Protein AF-A0A7C5J590-F1 (afdb_monomer)

Structure (mmCIF, N/CA/C/O backbone):
data_AF-A0A7C5J590-F1
#
_entry.id   AF-A0A7C5J590-F1
#
loop_
_atom_site.group_PDB
_atom_site.id
_atom_site.type_symbol
_atom_site.label_atom_id
_atom_site.label_alt_id
_atom_site.label_comp_id
_atom_site.label_asym_id
_atom_site.label_entity_id
_atom_site.label_seq_id
_atom_site.pdbx_PDB_ins_code
_atom_site.Cartn_x
_atom_site.Cartn_y
_atom_site.Cartn_z
_atom_site.occupancy
_atom_site.B_iso_or_equiv
_atom_site.auth_seq_id
_atom_site.auth_comp_id
_atom_site.auth_asym_id
_atom_site.auth_atom_id
_atom_site.pdbx_PDB_model_num
ATOM 1 N N . MET A 1 1 ? -5.260 -2.195 16.267 1.00 80.25 1 MET A N 1
ATOM 2 C CA . MET A 1 1 ? -5.792 -1.690 14.973 1.00 80.25 1 MET A CA 1
ATOM 3 C C . MET A 1 1 ? -4.941 -2.113 13.775 1.00 80.25 1 MET A C 1
ATOM 5 O O . MET A 1 1 ? -5.502 -2.700 12.863 1.00 80.25 1 MET A O 1
ATOM 9 N N . ARG A 1 2 ? -3.617 -1.871 13.772 1.00 82.44 2 ARG A N 1
ATOM 10 C CA . ARG A 1 2 ? -2.713 -2.306 12.684 1.00 82.44 2 ARG A CA 1
ATOM 11 C C . ARG A 1 2 ? -2.825 -3.801 12.370 1.00 82.44 2 ARG A C 1
ATOM 13 O O . ARG A 1 2 ? -2.952 -4.149 11.212 1.00 82.44 2 ARG A O 1
ATOM 20 N N . GLU A 1 3 ? -2.848 -4.657 13.389 1.00 85.62 3 GLU A N 1
ATOM 21 C CA . GLU A 1 3 ? -3.006 -6.112 13.222 1.00 85.62 3 GLU A CA 1
ATOM 22 C C . GLU A 1 3 ? -4.312 -6.490 12.511 1.00 85.62 3 GLU A C 1
ATOM 24 O O . GLU A 1 3 ? -4.309 -7.309 11.604 1.00 85.62 3 GLU A O 1
ATOM 29 N N . LEU A 1 4 ? -5.421 -5.837 12.872 1.00 85.69 4 LEU A N 1
ATOM 30 C CA . LEU A 1 4 ? -6.750 -6.123 12.323 1.00 85.69 4 LEU A CA 1
ATOM 31 C C . LEU A 1 4 ? -6.921 -5.638 10.878 1.00 85.69 4 LEU A C 1
ATOM 33 O O . LEU A 1 4 ? -7.776 -6.138 10.158 1.00 85.69 4 LEU A O 1
ATOM 37 N N . LEU A 1 5 ? -6.135 -4.638 10.469 1.00 88.56 5 LEU A N 1
ATOM 38 C CA . LEU A 1 5 ? -6.188 -4.029 9.138 1.00 88.56 5 LEU A CA 1
ATOM 39 C C . LEU A 1 5 ? -4.995 -4.422 8.253 1.00 88.56 5 LEU A C 1
ATOM 41 O O . LEU A 1 5 ? -4.990 -4.087 7.076 1.00 88.56 5 LEU A O 1
ATOM 45 N N . GLY A 1 6 ? -3.982 -5.104 8.788 1.00 83.69 6 GLY A N 1
ATOM 46 C CA . GLY A 1 6 ? -2.697 -5.352 8.123 1.00 83.69 6 GLY A CA 1
ATOM 47 C C . GLY A 1 6 ? -2.637 -6.612 7.259 1.00 83.69 6 GLY A C 1
ATOM 48 O O . GLY A 1 6 ? -1.554 -6.973 6.809 1.00 83.69 6 GLY A O 1
ATOM 49 N N . GLY A 1 7 ? -3.768 -7.296 7.065 1.00 87.25 7 GLY A N 1
ATOM 50 C CA . GLY A 1 7 ? -3.861 -8.494 6.234 1.00 87.25 7 GLY A CA 1
ATOM 51 C C . GLY A 1 7 ? -3.666 -8.222 4.741 1.00 87.25 7 GLY A C 1
ATOM 52 O O . GLY A 1 7 ? -3.559 -7.078 4.296 1.00 87.25 7 GLY A O 1
ATOM 53 N N . TYR A 1 8 ? -3.640 -9.299 3.955 1.00 88.31 8 TYR A N 1
ATOM 54 C CA . TYR A 1 8 ? -3.534 -9.199 2.502 1.00 88.31 8 TYR A CA 1
ATOM 55 C C . TYR A 1 8 ? -4.839 -8.714 1.868 1.00 88.31 8 TYR A C 1
ATOM 57 O O . TYR A 1 8 ? -4.806 -7.838 1.004 1.00 88.31 8 TYR A O 1
ATOM 65 N N . ASP A 1 9 ? -5.974 -9.216 2.355 1.00 92.00 9 ASP A N 1
ATOM 66 C CA . ASP A 1 9 ? -7.315 -8.876 1.882 1.00 92.00 9 ASP A CA 1
ATOM 67 C C . ASP A 1 9 ? -8.031 -7.907 2.814 1.00 92.00 9 ASP A C 1
ATOM 69 O O . ASP A 1 9 ? -7.739 -7.820 4.012 1.00 92.00 9 ASP A O 1
ATOM 73 N N . LYS A 1 10 ? -8.990 -7.172 2.246 1.00 92.94 10 LYS A N 1
ATOM 74 C CA . LYS A 1 10 ? -9.766 -6.185 2.988 1.00 92.94 10 LYS A CA 1
ATOM 75 C C . LYS A 1 10 ? -10.651 -6.887 4.024 1.00 92.94 10 LYS A C 1
ATOM 77 O O . LYS A 1 10 ? -11.521 -7.673 3.648 1.00 92.94 10 LYS A O 1
ATOM 82 N N . PRO A 1 11 ? -10.492 -6.582 5.322 1.00 93.12 11 PRO A N 1
ATOM 83 C CA . PRO A 1 11 ? -11.306 -7.194 6.354 1.00 93.12 11 PRO A CA 1
ATOM 84 C C . PRO A 1 11 ? -12.720 -6.611 6.348 1.00 93.12 11 PRO A C 1
ATOM 86 O O . PRO A 1 11 ? -12.970 -5.485 5.903 1.00 93.12 11 PRO A O 1
ATOM 89 N N . ASN A 1 12 ? -13.656 -7.344 6.947 1.00 93.19 12 ASN A N 1
ATOM 90 C CA . ASN A 1 12 ? -14.964 -6.791 7.263 1.00 93.19 12 ASN A CA 1
ATOM 91 C C . ASN A 1 12 ? -14.814 -5.703 8.342 1.00 93.19 12 ASN A C 1
ATOM 93 O O . ASN A 1 12 ? -14.593 -5.997 9.516 1.00 93.19 12 ASN A O 1
ATOM 97 N N . ILE A 1 13 ? -14.979 -4.437 7.953 1.00 92.44 13 ILE A N 1
ATOM 98 C CA . ILE A 1 13 ? -14.791 -3.286 8.849 1.00 92.44 13 ILE A CA 1
ATOM 99 C C . ILE A 1 13 ? -15.741 -3.323 10.055 1.00 92.44 13 ILE A C 1
ATOM 101 O O . ILE A 1 13 ? -15.362 -2.890 11.140 1.00 92.44 13 ILE A O 1
ATOM 105 N N . ALA A 1 14 ? -16.954 -3.871 9.913 1.00 92.12 14 ALA A N 1
ATOM 106 C CA . ALA A 1 14 ? -17.861 -4.024 11.050 1.00 92.12 14 ALA A CA 1
ATOM 107 C C . ALA A 1 14 ? -17.316 -5.030 12.076 1.00 92.12 14 ALA A C 1
ATOM 109 O O . ALA A 1 14 ? -17.423 -4.795 13.277 1.00 92.12 14 ALA A O 1
ATOM 110 N N . ALA A 1 15 ? -16.686 -6.117 11.620 1.00 93.19 15 ALA A N 1
ATOM 111 C CA . ALA A 1 15 ? -16.010 -7.058 12.509 1.00 93.19 15 ALA A CA 1
ATOM 112 C C . ALA A 1 15 ? -14.790 -6.418 13.190 1.00 93.19 15 ALA A C 1
ATOM 114 O O . ALA A 1 15 ? -14.622 -6.586 14.393 1.00 93.19 15 ALA A O 1
ATOM 115 N N . VAL A 1 16 ? -14.003 -5.619 12.458 1.00 93.81 16 VAL A N 1
ATOM 116 C CA . VAL A 1 16 ? -12.863 -4.875 13.026 1.00 93.81 16 VAL A CA 1
ATOM 117 C C . VAL A 1 16 ? -13.313 -3.925 14.136 1.00 93.81 16 VAL A C 1
ATOM 119 O O . VAL A 1 16 ? -12.680 -3.875 15.185 1.00 93.81 16 VAL A O 1
ATOM 122 N N . VAL A 1 17 ? -14.400 -3.179 13.927 1.00 93.81 17 VAL A N 1
ATOM 123 C CA . VAL A 1 17 ? -14.930 -2.259 14.945 1.00 93.81 17 VAL A CA 1
ATOM 124 C C . VAL A 1 17 ? -15.400 -3.017 16.183 1.00 93.81 17 VAL A C 1
ATOM 126 O O . VAL A 1 17 ? -14.991 -2.649 17.277 1.00 93.81 17 VAL A O 1
ATOM 129 N N . ARG A 1 18 ? -16.156 -4.111 16.022 1.00 93.50 18 ARG A N 1
ATOM 130 C CA . ARG A 1 18 ? -16.593 -4.947 17.157 1.00 93.50 18 ARG A CA 1
ATOM 131 C C . ARG A 1 18 ? -15.422 -5.522 17.953 1.00 93.50 18 ARG A C 1
ATOM 133 O O . ARG A 1 18 ? -15.457 -5.546 19.177 1.00 93.50 18 ARG A O 1
ATOM 140 N N . GLU A 1 19 ? -14.367 -5.951 17.269 1.00 93.75 19 GLU A N 1
ATOM 141 C CA . GLU A 1 19 ? -13.155 -6.447 17.925 1.00 93.75 19 GLU A CA 1
ATOM 142 C C 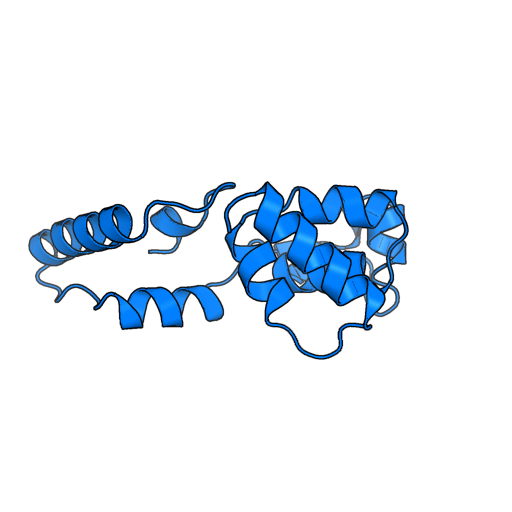. GLU A 1 19 ? -12.430 -5.331 18.695 1.00 93.75 19 GLU A C 1
ATOM 144 O O . GLU A 1 19 ? -11.966 -5.537 19.815 1.00 93.75 19 GLU A O 1
ATOM 149 N N . LEU A 1 20 ? -12.365 -4.119 18.135 1.00 93.62 20 LEU A N 1
ATOM 150 C CA . LEU A 1 20 ? -11.808 -2.955 18.830 1.00 93.62 20 LEU A CA 1
ATOM 151 C C . LEU A 1 20 ? -12.664 -2.533 20.030 1.00 93.62 20 LEU A C 1
ATOM 153 O O . LEU A 1 20 ? -12.105 -2.120 21.043 1.00 93.62 20 LEU A O 1
ATOM 157 N N . GLU A 1 21 ? -13.988 -2.653 19.936 1.00 93.88 21 GLU A N 1
ATOM 158 C CA . GLU A 1 21 ? -14.911 -2.446 21.055 1.00 93.88 21 GLU A CA 1
ATOM 159 C C . GLU A 1 21 ? -14.661 -3.449 22.177 1.00 93.88 21 GLU A C 1
ATOM 161 O O . GLU A 1 21 ? -14.512 -3.052 23.333 1.00 93.88 21 GLU A O 1
ATOM 166 N N . HIS A 1 22 ? -14.529 -4.731 21.836 1.00 93.56 22 HIS A N 1
ATOM 167 C CA . HIS A 1 22 ? -14.243 -5.778 22.808 1.00 93.56 22 HIS A CA 1
ATOM 168 C C . HIS A 1 22 ? -12.888 -5.572 23.507 1.00 93.56 22 HIS A C 1
ATOM 170 O O . HIS A 1 22 ? -12.811 -5.644 24.735 1.00 93.56 22 HIS A O 1
ATOM 176 N N . ARG A 1 23 ? -11.823 -5.258 22.754 1.00 93.88 23 ARG A N 1
ATOM 177 C CA . ARG A 1 23 ? -10.498 -4.954 23.329 1.00 93.88 23 ARG A CA 1
ATOM 178 C C . ARG A 1 23 ? -10.524 -3.696 24.195 1.00 93.88 23 ARG A C 1
ATOM 180 O O . ARG A 1 23 ? -10.019 -3.720 25.312 1.00 93.88 23 ARG A O 1
ATOM 187 N N . GLY A 1 24 ? -11.169 -2.632 23.715 1.00 92.94 24 GLY A N 1
ATOM 188 C CA . GLY A 1 24 ? -11.315 -1.383 24.462 1.00 92.94 24 GLY A CA 1
ATOM 189 C C . GLY A 1 24 ? -12.023 -1.591 25.800 1.00 92.94 24 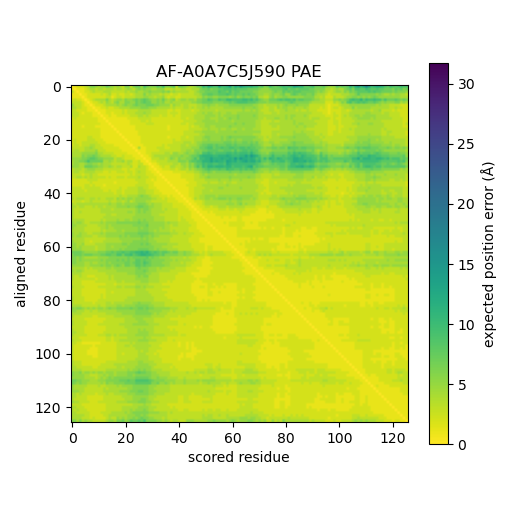GLY A C 1
ATOM 190 O O . GLY A 1 24 ? -11.534 -1.125 26.825 1.00 92.94 24 GLY A O 1
ATOM 191 N N . ALA A 1 25 ? -13.106 -2.375 25.825 1.00 93.50 25 ALA A N 1
ATOM 192 C CA . ALA A 1 25 ? -13.820 -2.700 27.059 1.00 93.50 25 ALA A CA 1
ATOM 193 C C . ALA A 1 25 ? -12.939 -3.436 28.086 1.00 93.50 25 ALA A C 1
ATOM 195 O O . ALA A 1 25 ? -13.030 -3.151 29.278 1.00 93.50 25 ALA A O 1
ATOM 196 N N . ARG A 1 26 ? -12.057 -4.342 27.637 1.00 92.88 26 ARG A N 1
ATOM 197 C CA . ARG A 1 26 ? -11.115 -5.064 28.515 1.00 92.88 26 ARG A CA 1
ATOM 198 C C . ARG A 1 26 ? -10.026 -4.166 29.100 1.00 92.88 26 ARG A C 1
ATOM 200 O O . ARG A 1 26 ? -9.549 -4.437 30.195 1.00 92.88 26 ARG A O 1
ATOM 207 N N . GLU A 1 27 ? -9.636 -3.126 28.373 1.00 92.38 27 GLU A N 1
ATOM 208 C CA . GLU A 1 27 ? -8.563 -2.200 28.755 1.00 92.38 27 GLU A CA 1
ATOM 209 C C . GLU A 1 27 ? -9.093 -0.899 29.392 1.00 92.38 27 GLU A C 1
ATOM 211 O O . GLU A 1 27 ? -8.309 -0.029 29.761 1.00 92.38 27 GLU A O 1
ATOM 216 N N . GLY A 1 28 ? -10.417 -0.744 29.531 1.00 92.88 28 GLY A N 1
ATOM 217 C CA . GLY A 1 28 ? -11.044 0.480 30.047 1.00 92.88 28 GLY A CA 1
ATOM 218 C C . GLY A 1 28 ? -10.962 1.676 29.087 1.00 92.88 28 GLY A C 1
ATOM 219 O O . GLY A 1 28 ? -11.114 2.823 29.507 1.00 92.88 28 GLY A O 1
ATOM 220 N N . ILE A 1 29 ? -10.719 1.429 27.798 1.00 93.25 29 ILE A N 1
ATOM 221 C CA . ILE A 1 29 ? -10.532 2.452 26.764 1.00 93.25 29 ILE A CA 1
ATOM 222 C C . ILE A 1 29 ? -11.778 2.529 25.877 1.00 93.25 29 ILE A C 1
ATOM 224 O O . ILE A 1 29 ? -12.316 1.520 25.417 1.00 93.25 29 ILE A O 1
ATOM 228 N N . ARG A 1 30 ? -12.226 3.752 25.568 1.00 90.31 30 ARG A N 1
ATOM 229 C CA . ARG A 1 30 ? -13.339 3.969 24.636 1.00 90.31 30 ARG A CA 1
ATOM 230 C C . ARG A 1 30 ? -12.962 3.512 23.226 1.00 90.31 30 ARG A C 1
ATOM 232 O O . ARG A 1 30 ? -11.973 3.967 22.653 1.00 90.31 30 ARG A O 1
ATOM 239 N N . ALA A 1 31 ? -13.809 2.672 22.642 1.00 89.38 31 ALA A N 1
ATOM 240 C CA . ALA A 1 31 ? -13.632 2.185 21.284 1.00 89.38 31 ALA A CA 1
ATOM 241 C C . ALA A 1 31 ? -13.687 3.318 20.235 1.00 89.38 31 ALA A C 1
ATOM 243 O O . ALA A 1 31 ? -14.472 4.265 20.380 1.00 89.38 31 ALA A O 1
ATOM 244 N N . PRO A 1 32 ? -12.894 3.231 19.153 1.00 91.19 32 PRO A N 1
ATOM 245 C CA . PRO A 1 32 ? -12.949 4.193 18.062 1.00 91.19 32 PRO A CA 1
ATOM 246 C C . PRO A 1 32 ? -14.257 4.067 17.274 1.00 91.19 32 PRO A C 1
ATOM 248 O O . PRO A 1 32 ? -14.749 2.970 17.016 1.00 91.19 32 PRO A O 1
ATOM 251 N N . SER A 1 33 ? -14.781 5.200 16.803 1.00 91.31 33 SER A N 1
ATOM 252 C CA . SER A 1 33 ? -15.920 5.193 15.880 1.00 91.31 33 SER A CA 1
ATOM 253 C C . SER A 1 33 ? -15.542 4.562 14.531 1.00 91.31 33 SER A C 1
ATOM 255 O O . SER A 1 33 ? -14.374 4.565 14.131 1.00 91.31 33 SER A O 1
ATOM 257 N N . ARG A 1 34 ? -16.540 4.117 13.753 1.00 92.56 34 ARG A N 1
ATOM 258 C CA . ARG A 1 34 ? -16.331 3.693 12.352 1.00 92.56 34 ARG A CA 1
ATOM 259 C C . ARG A 1 34 ? -15.574 4.749 11.537 1.00 92.56 34 ARG A C 1
ATOM 261 O O . ARG A 1 34 ? -14.665 4.404 10.789 1.00 92.56 34 ARG A O 1
ATOM 268 N N . GLY A 1 35 ? -15.920 6.028 11.701 1.00 93.00 35 GLY A N 1
ATOM 269 C CA . GLY A 1 35 ? -15.241 7.137 11.024 1.00 93.00 35 GLY A CA 1
ATOM 270 C C . GLY A 1 35 ? -13.762 7.235 11.404 1.00 93.00 35 GLY A C 1
ATOM 271 O O . GLY A 1 35 ? -12.913 7.413 10.534 1.00 93.00 35 GLY A O 1
ATOM 272 N N . THR A 1 36 ? -13.439 7.022 12.680 1.00 93.12 36 THR A N 1
ATOM 273 C CA . THR A 1 36 ? -12.057 6.978 13.177 1.00 93.12 36 THR A CA 1
ATOM 274 C C . THR A 1 36 ? -11.270 5.833 12.540 1.00 93.12 36 THR A C 1
ATOM 276 O O . THR A 1 36 ? -10.126 6.038 12.139 1.00 93.12 36 THR A O 1
ATOM 279 N N . VAL A 1 37 ? -11.876 4.651 12.375 1.00 93.12 37 VAL A N 1
ATOM 280 C CA . VAL A 1 37 ? -11.235 3.521 11.677 1.00 93.12 37 VAL A CA 1
ATOM 281 C C . VAL A 1 37 ? -10.942 3.872 10.216 1.00 93.12 37 VAL A C 1
ATOM 283 O O . VAL A 1 37 ? -9.815 3.679 9.762 1.00 93.12 37 VAL A O 1
ATOM 286 N N . TYR A 1 38 ? -11.899 4.463 9.494 1.00 91.62 38 TYR A N 1
ATOM 287 C CA . TYR A 1 38 ? -11.677 4.907 8.112 1.00 91.62 38 TYR A CA 1
ATOM 288 C C . TYR A 1 38 ? -10.592 5.982 7.992 1.00 91.62 38 TYR A C 1
ATOM 290 O O . TYR A 1 38 ? -9.774 5.938 7.075 1.00 91.62 38 TYR A O 1
ATOM 298 N N . GLN A 1 39 ? -10.544 6.940 8.919 1.00 91.38 39 GLN A N 1
ATOM 299 C CA . GLN A 1 39 ? -9.472 7.937 8.944 1.00 91.38 39 GLN A CA 1
ATOM 300 C C . GLN A 1 39 ? -8.111 7.295 9.223 1.00 91.38 39 GLN A C 1
ATOM 302 O O . GLN A 1 39 ? -7.122 7.652 8.581 1.00 91.38 39 GLN A O 1
ATOM 307 N N . ALA A 1 40 ? -8.061 6.332 10.146 1.00 91.94 40 ALA A N 1
ATOM 308 C CA . ALA A 1 40 ? -6.842 5.608 10.471 1.00 91.94 40 ALA A CA 1
ATOM 309 C C . ALA A 1 40 ? -6.328 4.799 9.276 1.00 91.94 40 ALA A C 1
ATOM 311 O O . ALA A 1 40 ? -5.127 4.799 9.029 1.00 91.94 40 ALA A O 1
ATOM 312 N N . MET A 1 41 ? -7.205 4.191 8.472 1.00 92.88 41 MET A N 1
ATOM 313 C CA . MET A 1 41 ? -6.801 3.466 7.258 1.00 92.88 41 MET A CA 1
ATOM 314 C C . MET A 1 41 ? -5.960 4.31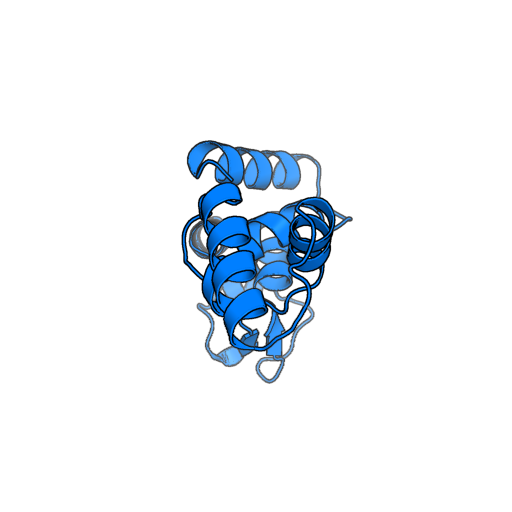6 6.293 1.00 92.88 41 MET A C 1
ATOM 316 O O . MET A 1 41 ? -5.057 3.788 5.656 1.00 92.88 41 MET A O 1
ATOM 320 N N . ASN A 1 42 ? -6.190 5.629 6.219 1.00 90.19 42 ASN A N 1
ATOM 321 C CA . ASN A 1 42 ? -5.405 6.523 5.358 1.00 90.19 42 ASN A CA 1
ATOM 322 C C . ASN A 1 42 ? -4.032 6.899 5.939 1.00 90.19 42 ASN A C 1
ATOM 324 O O . ASN A 1 42 ? -3.201 7.446 5.223 1.00 90.19 42 ASN A O 1
ATOM 328 N N . LYS A 1 43 ? -3.811 6.665 7.237 1.00 89.50 43 LYS A N 1
ATOM 329 C CA . LYS A 1 43 ? -2.622 7.122 7.978 1.00 89.50 43 LYS A CA 1
ATOM 330 C C . LYS A 1 43 ? -1.786 5.983 8.549 1.00 89.50 43 LYS A C 1
ATOM 332 O O . LYS A 1 43 ? -0.642 6.201 8.932 1.00 89.50 43 LYS A O 1
ATOM 337 N N . LEU A 1 44 ? -2.359 4.786 8.661 1.00 92.06 44 LEU A N 1
ATOM 338 C CA . LEU A 1 44 ? -1.671 3.638 9.227 1.00 92.06 44 LEU A CA 1
ATOM 339 C C . LEU A 1 44 ? -0.456 3.284 8.364 1.00 92.06 44 LEU A C 1
ATOM 341 O O . LEU A 1 44 ? -0.591 3.181 7.142 1.00 92.06 44 LEU A O 1
ATOM 345 N N . PRO A 1 45 ? 0.715 3.070 8.984 1.00 90.19 45 PRO A N 1
ATOM 346 C CA . PRO A 1 45 ? 1.912 2.719 8.245 1.00 90.19 45 PRO A CA 1
ATOM 347 C C . PRO A 1 45 ? 1.709 1.367 7.561 1.00 90.19 45 PRO A C 1
ATOM 349 O O . PRO A 1 45 ? 1.362 0.370 8.203 1.00 90.19 45 PRO A O 1
ATOM 352 N N . THR A 1 46 ? 1.945 1.341 6.255 1.00 92.31 46 THR A N 1
ATOM 353 C CA . THR A 1 46 ? 2.060 0.101 5.488 1.00 92.31 46 THR A CA 1
ATOM 354 C C . THR A 1 46 ? 3.441 -0.513 5.698 1.00 92.31 46 THR A C 1
ATOM 356 O O . THR A 1 46 ? 4.337 0.111 6.280 1.00 92.31 46 THR A O 1
ATOM 359 N N . ARG A 1 47 ? 3.618 -1.773 5.288 1.00 92.88 47 ARG A N 1
ATOM 360 C CA . ARG A 1 47 ? 4.939 -2.407 5.333 1.00 92.88 47 ARG A CA 1
ATOM 361 C C . ARG A 1 47 ? 5.911 -1.582 4.486 1.00 92.88 47 ARG A C 1
ATOM 363 O O . ARG A 1 47 ? 5.517 -0.955 3.506 1.00 92.88 47 ARG A O 1
ATOM 370 N N . GLN A 1 48 ? 7.169 -1.548 4.901 1.00 96.06 48 GLN A N 1
ATOM 371 C CA . GLN A 1 48 ? 8.224 -0.908 4.129 1.00 96.06 48 GLN A CA 1
ATOM 372 C C . GLN A 1 48 ? 9.078 -1.963 3.438 1.00 96.06 48 GLN A C 1
ATOM 374 O O . GLN A 1 48 ? 9.285 -3.051 3.982 1.00 96.06 48 GLN A O 1
ATOM 379 N N . HIS A 1 49 ? 9.568 -1.618 2.253 1.00 96.75 49 HIS A N 1
ATOM 380 C CA . HIS A 1 49 ? 10.478 -2.439 1.467 1.00 96.75 49 HIS A CA 1
ATOM 381 C C . HIS A 1 49 ? 11.750 -1.658 1.196 1.00 96.75 49 HIS A C 1
ATOM 383 O O . HIS A 1 49 ? 11.701 -0.486 0.814 1.00 96.75 49 HIS A O 1
ATOM 389 N N . ARG A 1 50 ? 12.892 -2.319 1.364 1.00 97.88 50 ARG A N 1
ATOM 390 C CA . ARG A 1 50 ? 14.164 -1.779 0.904 1.00 97.88 50 ARG A CA 1
ATOM 391 C C . ARG A 1 50 ? 14.237 -1.936 -0.608 1.00 97.88 50 ARG A C 1
ATOM 393 O O . ARG A 1 50 ? 14.012 -3.028 -1.122 1.00 97.88 50 ARG A O 1
ATOM 400 N N . VAL A 1 51 ? 14.584 -0.866 -1.320 1.00 97.50 51 VAL A N 1
ATOM 401 C CA . VAL A 1 51 ? 14.581 -0.880 -2.791 1.00 97.50 51 VAL A CA 1
ATOM 402 C C . VAL A 1 51 ? 15.533 -1.930 -3.357 1.00 97.50 51 VAL A C 1
ATOM 404 O O . VAL A 1 51 ? 15.171 -2.617 -4.306 1.00 97.50 51 VAL A O 1
ATOM 407 N N . GLY A 1 52 ? 16.716 -2.104 -2.762 1.00 97.19 52 GLY A N 1
ATOM 408 C CA . GLY A 1 52 ? 17.694 -3.106 -3.197 1.00 97.19 52 GLY A CA 1
ATOM 409 C C . GLY A 1 52 ? 17.144 -4.536 -3.259 1.00 97.19 52 GLY A C 1
ATOM 410 O O . GLY A 1 52 ? 17.509 -5.276 -4.173 1.00 97.19 52 GLY A O 1
ATOM 411 N N . ASP A 1 53 ? 16.203 -4.873 -2.374 1.00 97.81 53 ASP A N 1
ATOM 412 C CA . ASP A 1 53 ? 15.656 -6.226 -2.211 1.00 97.81 53 ASP A CA 1
ATOM 413 C C . ASP A 1 53 ? 14.484 -6.510 -3.170 1.00 97.81 53 ASP A C 1
ATOM 415 O O . ASP A 1 53 ? 13.973 -7.629 -3.236 1.00 97.81 53 ASP A O 1
ATOM 419 N N . LEU A 1 54 ? 14.039 -5.502 -3.927 1.00 97.75 54 LEU A N 1
ATOM 420 C CA . LEU A 1 54 ? 12.910 -5.623 -4.845 1.00 97.75 54 LEU A CA 1
ATOM 421 C C . LEU A 1 54 ? 13.314 -6.268 -6.182 1.00 97.75 54 LEU A C 1
ATOM 423 O O . LEU A 1 54 ? 14.472 -6.170 -6.609 1.00 97.75 54 LEU A O 1
ATOM 427 N N . PRO A 1 55 ? 12.359 -6.882 -6.906 1.00 97.75 55 PRO A N 1
ATOM 428 C CA . PRO A 1 55 ? 12.599 -7.363 -8.262 1.00 97.75 55 PRO A CA 1
ATOM 429 C C . PRO A 1 55 ? 13.112 -6.241 -9.184 1.00 97.75 55 PRO A C 1
ATOM 431 O O . PRO A 1 55 ? 12.665 -5.100 -9.037 1.00 97.75 55 PRO A O 1
ATOM 434 N N . PRO A 1 56 ? 13.979 -6.538 -10.174 1.00 97.31 56 PRO A N 1
ATOM 435 C CA . PRO A 1 56 ? 14.535 -5.524 -11.076 1.00 97.31 56 PRO A CA 1
ATOM 436 C C . PRO A 1 56 ? 13.472 -4.603 -11.690 1.00 97.31 56 PRO A C 1
ATOM 438 O O . PRO A 1 56 ? 13.560 -3.391 -11.547 1.00 97.31 56 PRO A O 1
ATOM 441 N N . ALA A 1 57 ? 12.390 -5.180 -12.223 1.00 97.19 57 ALA A N 1
ATOM 442 C CA . ALA A 1 57 ? 11.294 -4.426 -12.831 1.00 97.19 57 ALA A CA 1
ATOM 443 C C . ALA A 1 57 ? 10.620 -3.419 -11.876 1.00 97.19 57 ALA A C 1
ATOM 445 O O . ALA A 1 57 ? 10.157 -2.366 -12.308 1.00 97.19 57 ALA A O 1
ATOM 446 N N . VAL A 1 58 ? 10.556 -3.737 -10.579 1.00 97.81 58 VAL A N 1
ATOM 447 C CA . VAL A 1 58 ? 9.998 -2.846 -9.551 1.00 97.81 58 VAL A CA 1
ATOM 448 C C . VAL A 1 58 ? 10.989 -1.732 -9.221 1.00 97.81 58 VAL A C 1
ATOM 450 O O . VAL A 1 58 ? 10.583 -0.583 -9.062 1.00 97.81 58 VAL A O 1
ATOM 453 N N . ARG A 1 59 ? 12.289 -2.045 -9.158 1.00 97.50 59 ARG A N 1
ATOM 454 C CA . ARG A 1 59 ? 13.338 -1.037 -8.943 1.00 97.50 59 ARG A CA 1
ATOM 455 C C . ARG A 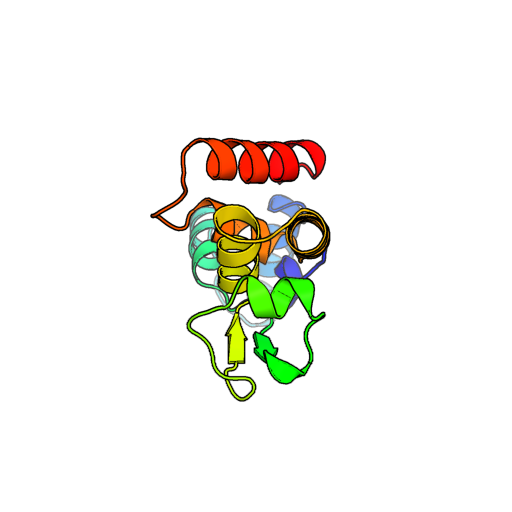1 59 ? 13.375 -0.012 -10.071 1.00 97.50 59 ARG A C 1
ATOM 457 O O . ARG A 1 59 ? 13.464 1.175 -9.783 1.00 97.50 59 ARG A O 1
ATOM 464 N N . ASP A 1 60 ? 13.213 -0.448 -11.318 1.00 96.88 60 ASP A N 1
ATOM 465 C CA . ASP A 1 60 ? 13.190 0.448 -12.483 1.00 96.88 60 ASP A CA 1
ATOM 466 C C . ASP A 1 60 ? 12.021 1.449 -12.419 1.00 96.88 60 ASP A C 1
ATOM 468 O O . ASP A 1 60 ? 12.155 2.607 -12.815 1.00 96.88 60 ASP A O 1
ATOM 472 N N . ALA A 1 61 ? 10.878 1.040 -11.851 1.00 96.81 61 ALA A N 1
ATOM 473 C CA . ALA A 1 61 ? 9.739 1.931 -11.616 1.00 96.81 61 ALA A CA 1
ATOM 474 C C . ALA A 1 61 ? 10.017 2.982 -10.521 1.00 96.81 61 ALA A C 1
ATOM 476 O O . ALA A 1 61 ? 9.366 4.027 -10.483 1.00 96.81 61 ALA A O 1
ATOM 477 N N . LEU A 1 62 ? 10.989 2.723 -9.642 1.00 96.88 62 LEU A N 1
ATOM 478 C CA . LEU A 1 62 ? 11.419 3.571 -8.529 1.00 96.88 62 LEU A CA 1
ATOM 479 C C . LEU A 1 62 ? 12.652 4.413 -8.906 1.00 96.88 62 LEU A C 1
ATOM 481 O O . LEU A 1 62 ? 13.564 4.580 -8.103 1.00 96.88 62 LEU A O 1
ATOM 485 N N . TYR A 1 63 ? 12.663 4.986 -10.112 1.00 90.38 63 TYR A N 1
ATOM 486 C CA . TYR A 1 63 ? 13.810 5.689 -10.709 1.00 90.38 63 TYR A CA 1
ATOM 487 C C . TYR A 1 63 ? 14.420 6.833 -9.868 1.00 90.38 63 TYR A C 1
ATOM 489 O O . TYR A 1 63 ? 15.573 7.196 -10.076 1.00 90.38 63 TYR A O 1
ATOM 497 N N . ASN A 1 64 ? 13.671 7.400 -8.916 1.00 93.56 64 ASN A N 1
ATOM 498 C CA . ASN A 1 64 ? 14.145 8.452 -8.005 1.00 93.56 64 ASN A CA 1
ATOM 499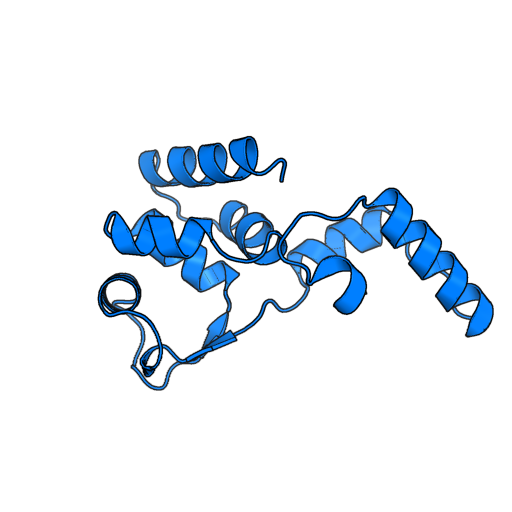 C C . ASN A 1 64 ? 14.723 7.924 -6.680 1.00 93.56 64 ASN A C 1
ATOM 501 O O . ASN A 1 64 ? 15.092 8.721 -5.817 1.00 93.56 64 ASN A O 1
ATOM 505 N N . PHE A 1 65 ? 14.751 6.609 -6.472 1.00 96.00 65 PHE A N 1
ATOM 506 C CA . PHE A 1 65 ? 15.158 6.003 -5.209 1.00 96.00 65 PHE A CA 1
ATOM 507 C C . PHE A 1 65 ? 16.501 5.301 -5.337 1.00 96.00 65 PHE A C 1
ATOM 509 O O . PHE A 1 65 ? 16.823 4.675 -6.345 1.00 96.00 65 PHE A O 1
ATOM 516 N N . THR A 1 66 ? 17.279 5.358 -4.262 1.00 96.69 66 THR A N 1
ATOM 517 C CA . THR A 1 66 ? 18.528 4.604 -4.157 1.00 96.69 66 THR A CA 1
ATOM 518 C C . THR A 1 66 ? 18.250 3.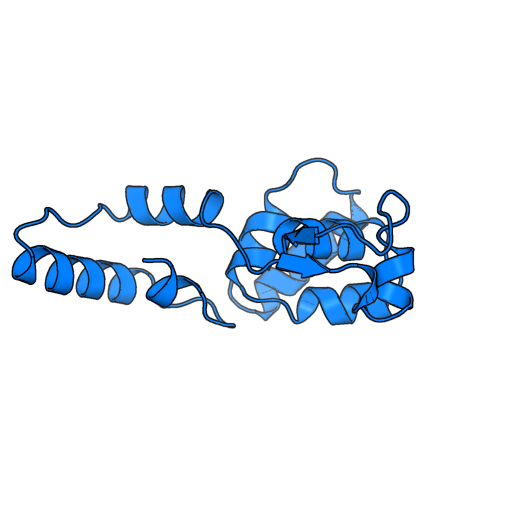179 -3.663 1.00 96.69 66 THR A C 1
ATOM 520 O O . THR A 1 66 ? 17.273 2.963 -2.942 1.00 96.69 66 THR A O 1
ATOM 523 N N . PRO A 1 67 ? 19.133 2.197 -3.925 1.00 95.88 67 PRO A N 1
ATOM 524 C CA . PRO A 1 67 ? 18.989 0.841 -3.380 1.00 95.88 67 PRO A CA 1
ATOM 525 C C . PRO A 1 67 ? 18.930 0.765 -1.842 1.00 95.88 67 PRO A C 1
ATOM 527 O O . PRO A 1 67 ? 18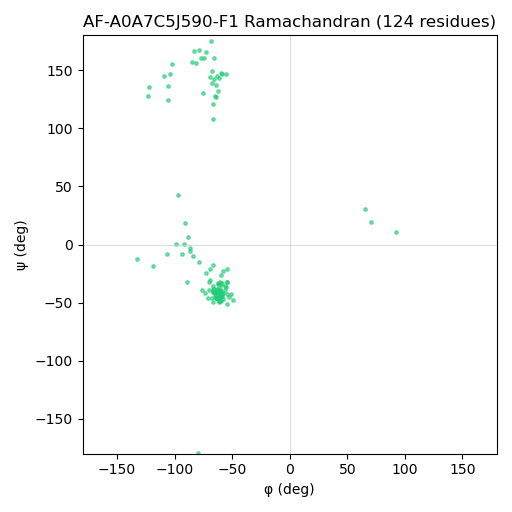.413 -0.204 -1.283 1.00 95.88 67 PRO A O 1
ATOM 530 N N . SER A 1 68 ? 19.458 1.771 -1.137 1.00 96.69 68 SER A N 1
ATOM 531 C CA . SER A 1 68 ? 19.381 1.886 0.326 1.00 96.69 68 SER A CA 1
ATOM 532 C C . SER A 1 68 ? 18.081 2.512 0.835 1.00 96.69 68 SER A C 1
ATOM 534 O O . SER A 1 68 ? 17.835 2.475 2.039 1.00 96.69 68 SER A O 1
ATOM 536 N N . SER A 1 69 ? 17.248 3.068 -0.047 1.00 97.38 69 SER A N 1
ATOM 537 C CA . SER A 1 69 ? 15.979 3.685 0.334 1.00 97.38 69 SER A CA 1
ATOM 538 C C . SER A 1 69 ? 15.002 2.648 0.889 1.00 97.38 69 SER A C 1
ATOM 540 O O . SER A 1 69 ? 14.914 1.523 0.390 1.00 97.38 69 SER A O 1
ATOM 542 N N . SER A 1 70 ? 14.236 3.057 1.900 1.00 97.44 70 SER A N 1
ATOM 543 C CA . SER A 1 70 ? 13.092 2.313 2.425 1.00 97.44 70 SER A CA 1
ATOM 544 C C . SER A 1 70 ? 11.808 2.991 1.961 1.00 97.44 70 SER A C 1
ATOM 546 O O . SER A 1 70 ? 11.636 4.193 2.167 1.00 97.44 70 SER A O 1
ATOM 548 N N . VAL A 1 71 ? 10.925 2.239 1.303 1.00 96.62 71 VAL A N 1
ATOM 549 C CA . VAL A 1 71 ? 9.723 2.774 0.649 1.00 96.62 71 VAL A CA 1
ATOM 550 C C . VAL A 1 71 ? 8.475 2.083 1.210 1.00 96.62 71 VAL A C 1
ATOM 552 O O . VAL A 1 71 ? 8.422 0.850 1.228 1.00 96.62 71 VAL A O 1
ATOM 555 N N . PRO A 1 72 ? 7.453 2.832 1.668 1.00 96.38 72 PRO A N 1
ATOM 556 C CA . PRO A 1 72 ? 6.162 2.263 2.050 1.00 96.38 72 PRO A CA 1
ATOM 557 C C . PRO A 1 72 ? 5.470 1.564 0.873 1.00 96.38 72 PRO A C 1
ATOM 559 O O . PRO A 1 72 ? 5.497 2.070 -0.250 1.00 96.38 72 PRO A O 1
ATOM 562 N N . GLU A 1 73 ? 4.773 0.454 1.122 1.00 96.44 73 GLU A N 1
ATOM 563 C CA . GLU A 1 73 ? 4.063 -0.296 0.073 1.00 96.44 73 GLU A CA 1
ATOM 564 C C . GLU A 1 73 ? 3.073 0.561 -0.717 1.00 96.44 73 GLU A C 1
ATOM 566 O O . GLU A 1 73 ? 2.955 0.379 -1.923 1.00 96.44 73 GLU A O 1
ATOM 571 N N . ALA A 1 74 ? 2.386 1.513 -0.077 1.00 97.00 74 ALA A N 1
ATOM 572 C CA . ALA A 1 74 ? 1.469 2.409 -0.784 1.00 97.00 74 ALA A CA 1
ATOM 573 C C . ALA A 1 74 ? 2.197 3.256 -1.845 1.00 97.00 74 ALA A C 1
ATOM 575 O O . ALA A 1 74 ? 1.729 3.399 -2.975 1.00 97.00 74 ALA A O 1
ATOM 576 N N . GLN A 1 75 ? 3.382 3.770 -1.504 1.00 97.06 75 GLN A N 1
ATOM 577 C CA . GLN A 1 75 ? 4.214 4.532 -2.431 1.00 97.06 75 GLN A CA 1
ATOM 578 C C . GLN A 1 75 ? 4.803 3.623 -3.513 1.00 97.06 75 GLN A C 1
ATOM 580 O O . GLN A 1 75 ? 4.819 3.999 -4.683 1.00 97.06 75 GLN A O 1
ATOM 585 N N . LEU A 1 76 ? 5.218 2.409 -3.150 1.00 97.69 76 LEU A N 1
ATOM 586 C CA . LEU A 1 76 ? 5.686 1.408 -4.104 1.00 97.69 76 LEU A CA 1
ATOM 587 C C . LEU A 1 76 ? 4.597 1.065 -5.131 1.00 97.69 76 LEU A C 1
ATOM 589 O O . LEU A 1 76 ? 4.859 1.122 -6.331 1.00 97.69 76 LEU A O 1
ATOM 593 N N . ALA A 1 77 ? 3.367 0.784 -4.685 1.00 98.06 77 ALA A N 1
ATOM 594 C CA . ALA A 1 77 ? 2.240 0.525 -5.580 1.00 98.06 77 ALA A CA 1
ATOM 595 C C . ALA A 1 77 ? 1.994 1.711 -6.517 1.00 98.06 77 ALA A C 1
ATOM 597 O O . ALA A 1 77 ? 1.875 1.517 -7.726 1.00 98.06 77 ALA A O 1
ATOM 598 N N . PHE A 1 78 ? 1.973 2.935 -5.980 1.00 98.25 78 PHE A N 1
ATOM 599 C CA . PHE A 1 78 ? 1.804 4.147 -6.780 1.00 98.25 78 PHE A CA 1
ATOM 600 C C . PHE A 1 78 ? 2.838 4.244 -7.913 1.00 98.25 78 PHE A C 1
ATOM 602 O O . PHE A 1 78 ? 2.459 4.418 -9.072 1.00 98.25 78 PHE A O 1
ATOM 609 N N . TYR A 1 79 ? 4.132 4.088 -7.611 1.00 98.25 79 TYR A N 1
ATOM 610 C CA . TYR A 1 79 ? 5.188 4.167 -8.628 1.00 98.25 79 TYR A CA 1
ATOM 611 C C . TYR A 1 79 ? 5.081 3.040 -9.661 1.00 98.25 79 TYR A C 1
ATOM 613 O O . TYR A 1 79 ? 5.154 3.307 -10.862 1.00 98.25 79 TYR A O 1
ATOM 621 N N . CYS A 1 80 ? 4.825 1.807 -9.225 1.00 98.31 80 CYS A N 1
ATOM 622 C CA . CYS A 1 80 ? 4.633 0.672 -10.125 1.00 98.31 80 CYS A CA 1
ATOM 623 C C . CYS A 1 80 ? 3.454 0.873 -11.086 1.00 98.31 80 CYS A C 1
ATOM 625 O O . CYS A 1 80 ? 3.605 0.632 -12.281 1.00 98.31 80 CYS A O 1
ATOM 627 N N . PHE A 1 81 ? 2.301 1.356 -10.610 1.00 98.31 81 PHE A N 1
ATOM 628 C CA . PHE A 1 81 ? 1.148 1.620 -11.479 1.00 98.31 81 PHE A CA 1
ATOM 629 C C . PHE A 1 81 ? 1.365 2.811 -12.424 1.00 98.31 81 PHE A C 1
ATOM 631 O O . PHE A 1 81 ? 0.814 2.832 -13.529 1.00 98.31 81 PHE A O 1
ATOM 638 N N . ASN A 1 82 ? 2.127 3.826 -12.006 1.00 97.62 82 ASN A N 1
ATOM 639 C CA . ASN A 1 82 ? 2.271 5.065 -12.775 1.00 97.62 82 ASN A CA 1
ATOM 640 C C . ASN A 1 82 ? 3.430 5.033 -13.788 1.00 97.62 82 ASN A C 1
ATOM 642 O O . ASN A 1 82 ? 3.339 5.660 -14.849 1.00 97.62 82 ASN A O 1
ATOM 646 N N . TYR A 1 83 ? 4.504 4.307 -13.467 1.00 97.00 83 TYR A N 1
ATOM 647 C CA . TYR A 1 83 ? 5.763 4.317 -14.222 1.00 97.00 83 TYR A CA 1
ATOM 648 C C . TYR A 1 83 ? 6.322 2.924 -14.533 1.00 97.00 83 TYR A C 1
ATOM 650 O O . TYR A 1 83 ? 7.241 2.814 -15.339 1.00 97.00 83 TYR A O 1
ATOM 658 N N . GLY A 1 84 ? 5.794 1.873 -13.905 1.00 96.88 84 GLY A N 1
ATOM 659 C CA . GLY A 1 84 ? 6.292 0.515 -14.071 1.00 96.88 84 GLY A CA 1
ATOM 660 C C . GLY A 1 84 ? 5.868 -0.148 -15.380 1.00 96.88 84 GLY A C 1
ATOM 661 O O . GLY A 1 84 ? 4.896 0.236 -16.032 1.00 96.88 84 GLY A O 1
ATOM 662 N N . ASN A 1 85 ? 6.607 -1.194 -15.743 1.00 96.94 85 ASN A N 1
ATOM 663 C CA . ASN A 1 85 ? 6.209 -2.129 -16.791 1.00 96.94 85 ASN A CA 1
ATOM 664 C C . ASN A 1 85 ? 5.174 -3.146 -16.260 1.00 96.94 85 ASN A C 1
ATOM 666 O O . ASN A 1 85 ? 4.801 -3.131 -15.086 1.00 96.94 85 ASN A O 1
ATOM 670 N N . LEU A 1 86 ? 4.728 -4.069 -17.117 1.00 97.31 86 LEU A N 1
ATOM 671 C CA . LEU A 1 86 ? 3.719 -5.069 -16.752 1.00 97.31 86 LEU A CA 1
ATOM 672 C C . LEU A 1 86 ? 4.116 -5.920 -15.532 1.00 97.31 86 LEU A C 1
ATOM 674 O O . LEU A 1 86 ? 3.271 -6.197 -14.685 1.00 97.31 86 LEU A O 1
ATOM 678 N N . ALA A 1 87 ? 5.390 -6.300 -15.405 1.00 98.06 87 ALA A N 1
ATOM 679 C CA . ALA A 1 87 ? 5.862 -7.091 -14.270 1.00 98.06 87 ALA A CA 1
ATOM 680 C C . ALA A 1 87 ? 5.792 -6.296 -12.954 1.00 98.06 87 ALA A C 1
ATOM 682 O O . ALA A 1 87 ? 5.346 -6.827 -11.936 1.00 98.06 87 ALA A O 1
ATOM 683 N N . ALA A 1 88 ? 6.157 -5.011 -12.976 1.00 98.25 88 ALA A N 1
ATOM 684 C CA . ALA A 1 88 ? 6.036 -4.125 -11.818 1.00 98.25 88 ALA A CA 1
ATOM 685 C C . ALA A 1 88 ? 4.570 -3.897 -11.416 1.00 98.25 88 ALA A C 1
ATOM 687 O O . ALA A 1 88 ? 4.238 -3.917 -10.229 1.00 98.25 88 ALA A O 1
ATOM 688 N N . ILE A 1 89 ? 3.681 -3.735 -12.401 1.00 98.19 89 ILE A N 1
ATOM 689 C CA . ILE A 1 89 ? 2.233 -3.617 -12.180 1.00 98.19 89 ILE A CA 1
ATOM 690 C C . ILE A 1 89 ? 1.680 -4.904 -11.559 1.00 98.19 89 ILE A C 1
ATOM 692 O O . ILE A 1 89 ? 0.944 -4.840 -10.576 1.00 98.19 89 ILE A O 1
ATOM 696 N N . SER A 1 90 ? 2.066 -6.071 -12.084 1.00 97.94 90 SER A N 1
ATOM 697 C CA . SER A 1 90 ? 1.653 -7.371 -11.543 1.00 97.94 90 SER A CA 1
ATOM 698 C C . SER A 1 90 ? 2.123 -7.561 -10.101 1.00 97.94 90 SER A C 1
ATOM 700 O O . SER A 1 90 ? 1.363 -8.059 -9.274 1.00 97.94 90 SER A O 1
ATOM 702 N N . PHE A 1 91 ? 3.350 -7.139 -9.781 1.00 97.94 91 PHE A N 1
ATOM 703 C CA . PHE A 1 91 ? 3.856 -7.143 -8.409 1.00 97.94 91 PHE A CA 1
ATOM 704 C C . PHE A 1 91 ? 3.012 -6.237 -7.504 1.00 97.94 91 PHE A C 1
ATOM 706 O O . PHE A 1 91 ? 2.564 -6.663 -6.441 1.00 97.94 91 PHE A O 1
ATOM 713 N N . ALA A 1 92 ? 2.748 -5.001 -7.941 1.00 97.81 92 ALA A N 1
ATOM 714 C CA . ALA A 1 92 ? 1.976 -4.031 -7.170 1.00 97.81 92 ALA A CA 1
ATOM 715 C C . ALA A 1 92 ? 0.533 -4.482 -6.910 1.00 97.81 92 ALA A C 1
ATOM 717 O O . ALA A 1 92 ? 0.029 -4.286 -5.806 1.00 97.81 92 ALA A O 1
ATOM 718 N N . ALA A 1 93 ? -0.116 -5.125 -7.885 1.00 97.50 93 ALA A N 1
ATOM 719 C CA . ALA A 1 93 ? -1.461 -5.683 -7.728 1.00 97.50 93 ALA A CA 1
ATOM 720 C C . ALA A 1 93 ? -1.540 -6.738 -6.608 1.00 97.50 93 ALA A C 1
ATOM 722 O O . ALA A 1 93 ? -2.592 -6.907 -5.984 1.00 97.50 93 ALA A O 1
ATOM 723 N N . GLY A 1 94 ? -0.412 -7.394 -6.326 1.00 96.00 94 GLY A N 1
ATOM 724 C CA . GLY A 1 94 ? -0.240 -8.351 -5.246 1.00 96.00 94 GLY A CA 1
ATOM 725 C C . GLY A 1 94 ? 0.242 -7.759 -3.915 1.00 96.00 94 GLY A C 1
ATOM 726 O O . GLY A 1 94 ? 0.763 -8.505 -3.089 1.00 96.00 94 GLY A O 1
ATOM 727 N N . LEU A 1 95 ? 0.129 -6.453 -3.671 1.00 96.56 95 LEU A N 1
ATOM 728 C CA . LEU A 1 95 ? 0.410 -5.881 -2.345 1.00 96.56 95 LEU A CA 1
ATOM 729 C C . LEU A 1 95 ? -0.800 -5.992 -1.408 1.00 96.56 95 LEU A C 1
ATOM 731 O O . LEU A 1 95 ? -1.920 -6.261 -1.841 1.00 96.56 95 LEU A O 1
ATOM 735 N N . GLY A 1 96 ? -0.597 -5.764 -0.108 1.00 95.56 96 GLY A N 1
ATOM 736 C CA . GLY A 1 96 ? -1.690 -5.782 0.867 1.00 95.56 96 GLY A CA 1
ATOM 737 C C . GLY A 1 96 ? -2.780 -4.749 0.552 1.00 95.56 96 GLY A C 1
ATOM 738 O O . GLY A 1 96 ? -2.500 -3.662 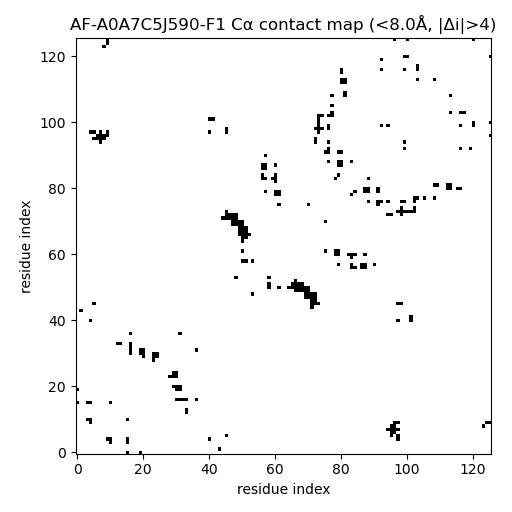0.037 1.00 95.56 96 GLY A O 1
ATOM 739 N N . TRP A 1 97 ? -4.036 -5.063 0.880 1.00 96.50 97 TRP A N 1
ATOM 740 C CA . TRP A 1 97 ? -5.185 -4.220 0.527 1.00 96.50 97 TRP A CA 1
ATOM 741 C C . TRP A 1 97 ? -5.047 -2.780 1.038 1.00 96.50 97 TRP A C 1
ATOM 743 O O . TRP A 1 97 ? -5.456 -1.847 0.353 1.00 96.50 97 TRP A O 1
ATOM 753 N N . LEU A 1 98 ? -4.450 -2.586 2.221 1.00 96.00 98 LEU A N 1
ATOM 754 C CA . LEU A 1 98 ? -4.267 -1.264 2.811 1.00 96.00 98 LEU A CA 1
ATOM 755 C C . LEU A 1 98 ? -3.299 -0.419 1.973 1.00 96.00 98 LEU A C 1
ATOM 757 O O . LEU A 1 98 ? -3.546 0.767 1.764 1.00 96.00 98 LEU A O 1
ATOM 761 N N . ALA A 1 99 ? -2.244 -1.038 1.439 1.00 96.69 99 ALA A N 1
ATOM 762 C CA . ALA A 1 99 ? -1.312 -0.380 0.534 1.00 96.69 99 ALA A CA 1
ATOM 763 C C . ALA A 1 99 ? -1.993 0.038 -0.766 1.00 96.69 99 ALA A C 1
ATOM 765 O O . ALA A 1 99 ? -1.852 1.186 -1.172 1.00 96.69 99 ALA A O 1
ATOM 766 N N . LEU A 1 100 ? -2.792 -0.844 -1.371 1.00 97.44 100 LEU A N 1
ATOM 767 C CA . LEU A 1 100 ? -3.560 -0.518 -2.575 1.00 97.44 100 LEU A CA 1
ATOM 768 C C . LEU A 1 100 ? -4.603 0.579 -2.320 1.00 97.44 100 LEU A C 1
ATOM 770 O O . LEU A 1 100 ? -4.723 1.525 -3.098 1.00 97.44 100 LEU A O 1
ATOM 774 N N . HIS A 1 101 ? -5.321 0.490 -1.200 1.00 96.56 101 HIS A N 1
ATOM 775 C CA . HIS A 1 101 ? -6.322 1.470 -0.785 1.00 96.56 101 HIS A CA 1
ATOM 776 C C . HIS A 1 101 ? -5.722 2.871 -0.610 1.00 96.56 101 HIS A C 1
ATOM 778 O O . HIS A 1 101 ? -6.329 3.863 -1.031 1.00 96.56 101 HIS A O 1
ATOM 784 N N . GLN A 1 102 ? -4.545 2.947 0.020 1.00 97.06 102 GLN A N 1
ATOM 785 C CA . GLN A 1 102 ? -3.792 4.187 0.202 1.00 97.06 102 GLN A CA 1
ATOM 786 C C . GLN A 1 102 ? -3.204 4.676 -1.126 1.00 97.06 102 GLN A C 1
ATOM 788 O O . GLN A 1 102 ? -3.371 5.846 -1.467 1.00 97.06 102 GLN A O 1
ATOM 793 N N . ALA A 1 103 ? -2.591 3.786 -1.913 1.00 97.31 103 ALA A N 1
ATOM 794 C CA . ALA A 1 103 ? -1.992 4.115 -3.203 1.00 97.31 103 ALA A CA 1
ATOM 795 C C . ALA A 1 103 ? -3.011 4.727 -4.164 1.00 97.31 103 ALA A C 1
ATOM 797 O O . ALA A 1 103 ? -2.701 5.714 -4.821 1.00 97.31 103 ALA A O 1
ATOM 798 N N . ALA A 1 104 ? -4.239 4.208 -4.226 1.00 97.06 104 ALA A N 1
ATOM 799 C CA . ALA A 1 104 ? -5.298 4.746 -5.083 1.00 97.06 104 ALA A CA 1
ATOM 800 C C . ALA A 1 104 ? -5.779 6.149 -4.673 1.00 97.06 104 ALA A C 1
ATOM 802 O O . ALA A 1 104 ? -6.413 6.854 -5.459 1.00 97.06 104 ALA A O 1
ATOM 803 N N . ARG A 1 105 ? -5.496 6.583 -3.443 1.00 95.94 105 ARG A N 1
ATOM 804 C CA . ARG A 1 105 ? -5.832 7.928 -2.948 1.00 95.94 105 ARG A CA 1
ATOM 805 C C . ARG A 1 105 ? -4.696 8.927 -3.132 1.00 95.94 105 ARG A C 1
ATOM 807 O O . ARG A 1 105 ? -4.909 10.117 -2.918 1.00 95.94 105 ARG A O 1
ATOM 814 N N . MET A 1 106 ? -3.513 8.468 -3.535 1.00 96.06 106 MET A N 1
ATOM 815 C CA . MET A 1 106 ? -2.394 9.359 -3.810 1.00 96.06 106 MET A CA 1
ATOM 816 C C . MET A 1 106 ? -2.681 10.218 -5.054 1.00 96.06 106 MET A C 1
ATOM 818 O O . MET A 1 106 ? -3.219 9.712 -6.045 1.00 96.06 106 MET A O 1
ATOM 822 N N . PRO A 1 107 ? -2.332 11.515 -5.032 1.00 96.00 107 PRO A N 1
ATOM 823 C CA . PRO A 1 107 ? -2.436 12.376 -6.204 1.00 96.00 107 PRO A CA 1
ATOM 824 C C . PRO A 1 107 ? -1.345 12.046 -7.238 1.00 96.00 107 PRO A C 1
ATOM 826 O O . PRO A 1 107 ? -0.358 11.385 -6.930 1.00 96.00 107 PRO A O 1
ATOM 829 N N . GLY A 1 108 ? -1.494 12.544 -8.471 1.00 96.06 108 GLY A N 1
ATOM 830 C CA . GLY A 1 108 ? -0.443 12.466 -9.499 1.00 96.06 108 GLY A CA 1
ATOM 831 C C . GLY A 1 108 ? -0.503 11.252 -10.435 1.00 96.06 108 GLY A C 1
ATOM 832 O O . GLY A 1 108 ? 0.429 11.031 -11.211 1.00 96.06 108 GLY A O 1
ATOM 833 N N . TYR A 1 109 ? -1.591 10.477 -10.410 1.00 97.56 109 TYR A N 1
ATOM 834 C CA . TYR A 1 109 ? -1.812 9.436 -11.415 1.00 97.56 109 TYR A CA 1
ATOM 835 C C . TYR A 1 109 ? -1.987 10.022 -12.812 1.00 97.56 109 TYR A C 1
ATOM 837 O O . TYR A 1 109 ? -2.770 10.948 -13.036 1.00 97.56 109 TYR A O 1
ATOM 845 N N . ARG A 1 110 ? -1.352 9.375 -13.788 1.00 96.19 110 ARG A N 1
ATOM 846 C CA . ARG A 1 110 ? -1.724 9.505 -15.198 1.00 96.19 110 ARG A CA 1
ATOM 847 C C . ARG A 1 110 ? -3.101 8.877 -15.420 1.00 96.19 110 ARG A C 1
ATOM 849 O O . ARG A 1 110 ? -3.447 7.883 -14.783 1.00 96.19 110 ARG A O 1
ATOM 856 N N . ARG A 1 111 ? -3.871 9.396 -16.384 1.00 93.94 111 ARG A N 1
ATOM 857 C CA . ARG A 1 111 ? -5.252 8.939 -16.646 1.00 93.94 111 ARG A CA 1
ATOM 858 C C . ARG A 1 111 ? -5.362 7.424 -16.875 1.00 93.94 111 ARG A C 1
ATOM 860 O O . ARG A 1 111 ? -6.263 6.799 -16.331 1.00 93.94 111 ARG A O 1
ATOM 867 N N . LYS A 1 112 ? -4.436 6.826 -17.637 1.00 93.94 112 LYS A N 1
ATOM 868 C CA . LYS A 1 112 ? -4.410 5.368 -17.878 1.00 93.94 112 LYS A CA 1
ATOM 869 C C . LYS A 1 112 ? -4.072 4.580 -16.609 1.00 93.94 112 LYS A C 1
ATOM 871 O O . LYS A 1 112 ? -4.770 3.631 -16.277 1.00 93.94 112 LYS A O 1
ATOM 876 N N . SER A 1 113 ? -3.049 5.011 -15.876 1.00 96.94 113 SER A N 1
ATOM 877 C CA . SER A 1 113 ? -2.623 4.387 -14.619 1.00 96.94 113 SER A CA 1
ATOM 878 C C . SER A 1 113 ? -3.706 4.439 -13.547 1.00 96.94 113 SER A C 1
ATOM 880 O O . SER A 1 113 ? -3.853 3.488 -12.784 1.00 96.94 113 SER A O 1
ATOM 882 N N . ARG A 1 114 ? -4.514 5.508 -13.532 1.00 97.50 114 ARG A N 1
ATOM 883 C CA . ARG A 1 114 ? -5.683 5.598 -12.657 1.00 97.50 114 ARG A CA 1
ATOM 884 C C . ARG A 1 114 ? -6.692 4.481 -12.933 1.00 97.50 114 ARG A C 1
ATOM 886 O O . ARG A 1 114 ? -7.093 3.787 -12.010 1.00 97.50 114 ARG A O 1
ATOM 893 N N . GLY A 1 115 ? -7.033 4.260 -14.203 1.00 96.88 115 GLY A N 1
ATOM 894 C CA . GLY A 1 115 ? -7.935 3.170 -14.581 1.00 96.88 115 GLY A CA 1
ATOM 895 C C . GLY A 1 115 ? -7.404 1.787 -14.189 1.00 96.88 115 GLY A C 1
ATOM 896 O O . GLY A 1 115 ? -8.183 0.930 -13.791 1.00 96.88 115 GLY A O 1
ATOM 897 N N . LEU A 1 116 ? -6.082 1.579 -14.240 1.00 96.56 116 LEU A N 1
ATOM 898 C CA . LEU A 1 116 ? -5.463 0.312 -13.836 1.00 96.56 116 LEU A CA 1
ATOM 899 C C . LEU A 1 116 ? -5.596 0.045 -12.335 1.00 96.56 116 LEU A C 1
ATOM 901 O O . LEU A 1 116 ? -6.015 -1.047 -11.956 1.00 96.56 116 LEU A O 1
ATOM 905 N N . VAL A 1 117 ? -5.262 1.019 -11.481 1.00 97.62 117 VAL A N 1
ATOM 906 C CA . VAL A 1 117 ? -5.407 0.828 -10.029 1.00 97.62 117 VAL A CA 1
ATOM 907 C C . VAL A 1 117 ? -6.877 0.639 -9.649 1.00 97.62 117 VAL A C 1
ATOM 909 O O . VAL A 1 117 ? -7.180 -0.261 -8.870 1.00 97.62 117 VAL A O 1
ATOM 912 N N . ASP A 1 118 ? -7.794 1.398 -10.256 1.00 97.56 118 ASP A N 1
ATOM 913 C CA . ASP A 1 118 ? -9.233 1.267 -10.001 1.00 97.56 118 ASP A CA 1
ATOM 914 C C . ASP A 1 118 ? -9.749 -0.131 -10.412 1.00 97.56 118 ASP A C 1
ATOM 916 O O . ASP A 1 118 ? -10.486 -0.763 -9.652 1.00 97.56 118 ASP A O 1
ATOM 920 N N . ALA A 1 119 ? -9.294 -0.671 -11.550 1.00 97.62 119 ALA A N 1
ATOM 921 C CA . ALA A 1 119 ? -9.633 -2.029 -11.984 1.00 97.62 119 ALA A CA 1
ATOM 922 C C . ALA A 1 119 ? -9.107 -3.106 -11.017 1.00 97.62 119 ALA A C 1
ATOM 924 O O . ALA A 1 119 ? -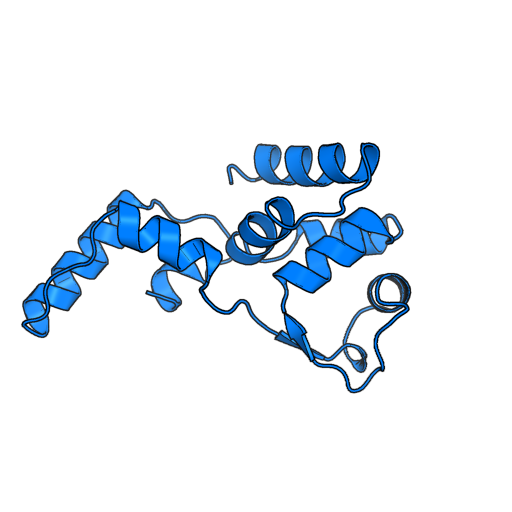9.830 -4.048 -10.686 1.00 97.62 119 ALA A O 1
ATOM 925 N N . VAL A 1 120 ? -7.873 -2.961 -10.521 1.00 97.56 120 VAL A N 1
ATOM 926 C CA . VAL A 1 120 ? -7.309 -3.882 -9.520 1.00 97.56 120 VAL A CA 1
ATOM 927 C C . VAL A 1 120 ? -8.118 -3.839 -8.225 1.00 97.56 120 VAL A C 1
ATOM 929 O O . VAL A 1 120 ? -8.456 -4.894 -7.689 1.00 97.56 120 VAL A O 1
ATOM 932 N N . LEU A 1 121 ? -8.460 -2.646 -7.727 1.00 97.31 121 LEU A N 1
ATOM 933 C CA . LEU A 1 121 ? -9.283 -2.513 -6.521 1.00 97.31 121 LEU A CA 1
ATOM 934 C C . LEU A 1 121 ? -10.647 -3.186 -6.692 1.00 97.31 121 LEU A C 1
ATOM 936 O O . LEU A 1 121 ? -11.078 -3.911 -5.795 1.00 97.31 121 LEU A O 1
ATOM 940 N N . GLN A 1 122 ? -11.289 -3.000 -7.849 1.00 97.44 122 GLN A N 1
ATOM 941 C CA . GLN A 1 122 ? -12.582 -3.608 -8.154 1.00 97.44 122 GLN A CA 1
ATOM 942 C C . GLN A 1 122 ? -12.510 -5.139 -8.144 1.00 97.44 122 GLN A C 1
ATOM 944 O O . GLN A 1 122 ? -13.323 -5.779 -7.478 1.00 97.44 122 GLN A O 1
ATOM 949 N N . VAL A 1 123 ? -11.527 -5.730 -8.831 1.00 97.00 123 VAL A N 1
ATOM 950 C CA . VAL A 1 123 ? -11.341 -7.194 -8.868 1.00 97.00 123 VAL A CA 1
ATOM 951 C C . VAL A 1 123 ? -11.061 -7.754 -7.472 1.00 97.00 123 VAL A C 1
ATOM 953 O O . VAL A 1 123 ? -11.505 -8.852 -7.144 1.00 97.00 123 VAL A O 1
ATOM 956 N N . ARG A 1 124 ? -10.361 -6.992 -6.627 1.00 94.44 124 ARG A N 1
ATOM 957 C CA . ARG A 1 124 ? -10.025 -7.393 -5.255 1.00 94.44 124 ARG A CA 1
ATOM 958 C C . ARG A 1 124 ? -11.095 -7.063 -4.207 1.00 94.44 124 ARG A C 1
ATOM 960 O O . ARG A 1 124 ? -10.903 -7.399 -3.041 1.00 94.44 124 ARG A O 1
ATOM 967 N N . GLY A 1 125 ? -12.195 -6.406 -4.581 1.00 93.94 125 GLY A N 1
ATOM 968 C CA . GLY A 1 125 ? -13.260 -6.011 -3.651 1.00 93.94 125 GLY A CA 1
ATOM 969 C C . GLY A 1 125 ? -12.839 -4.968 -2.600 1.00 93.94 125 GLY A C 1
ATOM 970 O O . GLY A 1 125 ? -13.350 -4.984 -1.474 1.00 93.94 125 GLY A O 1
ATOM 971 N N . ILE A 1 126 ? -11.889 -4.083 -2.935 1.00 93.31 126 ILE A N 1
ATOM 972 C CA . ILE A 1 126 ? -11.310 -3.079 -2.017 1.00 93.31 126 ILE A CA 1
ATOM 973 C C . ILE A 1 126 ? -12.048 -1.742 -2.074 1.00 93.31 126 ILE A C 1
ATOM 975 O O . ILE A 1 126 ? -12.348 -1.252 -3.176 1.00 93.31 126 ILE A O 1
#

pLDDT: mean 94.72, std 3.47, range [80.25, 98.31]

Sequence (126 aa):
MRELLGGYDKPNIAAVVRELEHRGAREGIRAPSRGTVYQAMNKLPTRQHRVGDLPPAVRDALYNFTPSSSVPEAQLAFYCFNYGNLAAISFAAGLGWLALHQAARMPGYRRKSRGLVDAVLQVRGI

Foldseek 3Di:
DCVQCQAQAGDDLVVVQVVQCVVCVVVVHDGDDSVRVVVCLLVPFADKDQLLPDDPQLNVLVVVDDSRDIGTLLVSLLSCLARTDPVSPVVNLRGGPSSLVNNLPDPDHDPNSNVSSVVSCVVRVD

Solvent-accessible surface area (backbone atoms only — not comparable to full-atom values): 7023 Å² total; per-residue (Å²): 109,67,79,72,58,64,44,60,62,71,63,64,64,71,59,49,45,52,52,43,38,55,52,17,64,76,70,77,41,86,52,74,50,74,66,51,52,58,56,40,58,72,66,59,84,52,64,68,42,49,39,59,79,47,59,68,54,44,40,63,23,41,75,91,60,53,56,84,37,75,40,42,39,22,58,50,32,39,32,13,48,61,61,28,53,72,68,12,32,56,52,36,71,68,49,34,35,50,20,55,59,40,23,71,68,52,83,87,65,48,77,69,31,44,54,51,52,53,50,51,31,58,78,66,73,101

Mean predicted aligned error: 3.24 Å

Radius of gyration: 16.14 Å; Cα contacts (8 Å, |Δi|>4): 160; chains: 1; bounding box: 37×22×48 Å

Secondary structure (DSSP, 8-state):
-HHHH-SSSPP-HHHHHHHHHHHHHHHT-PPPPHHHHHHHHTTSPPPEEEGGGS-HHHHHHTTT--TT-EEEHHHHHHHHHHH--HHHHHHHHTS-HHHHHHHTTSS---HHHHHHHHHHHHHTT-